Protein AF-A0A351IYL4-F1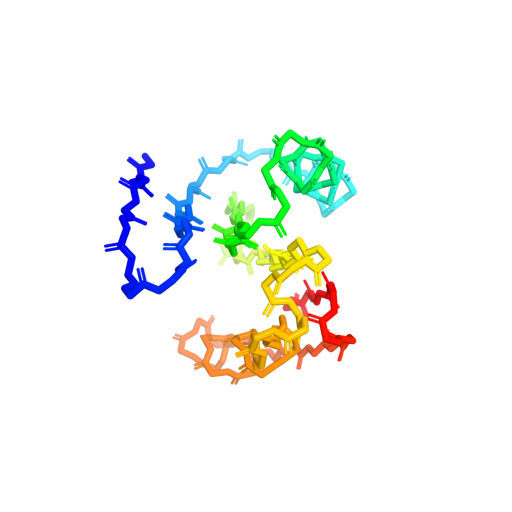 (afdb_monomer)

Solvent-accessible surface area (backbone atoms only — not comparable to full-atom values): 4589 Å² total; per-residue (Å²): 115,51,79,45,78,56,87,91,29,42,36,36,47,37,78,46,68,80,48,54,72,68,56,47,45,53,54,37,49,56,46,32,76,74,33,45,31,24,39,36,41,37,32,19,58,54,99,93,44,74,42,42,34,25,26,26,7,67,52,20,34,75,74,67,46,37,15,15,60,55,30,49,67,48,21,54,82,74,76,47,52,47,38,58,44,46,49,38,19,39,67

Radius of gyration: 11.99 Å; Cα contacts (8 Å, |Δi|>4): 216; chains: 1; bounding box: 28×23×31 Å

Mean predicted aligned error: 2.53 Å

Foldseek 3Di:
DDFDDDPQATEAEEEDEPDDPVRQVVVLVVVLVVPQRYWYWYWYDDPLAIKIKIFGHNVVVVVPQARFVVQQVVQVVRVHHKGDGRGIIMD

Secondary structure (DSSP, 8-state):
-EEEEETTEEEEEEE-TT--HHHHHHHHHHHHHH-TTEEEEEEEEETTEEEEEEEE-HHHHHTT--HHHHHHHHGGGGT---EE-SSEEE-

Structure (mmCIF, N/CA/C/O backbone):
data_AF-A0A351IYL4-F1
#
_entry.id   AF-A0A351IYL4-F1
#
loop_
_atom_site.group_PDB
_atom_site.id
_atom_site.type_symbol
_atom_site.label_atom_id
_atom_site.label_alt_id
_atom_site.label_comp_id
_atom_site.label_asym_id
_atom_site.label_entity_id
_atom_site.label_seq_id
_atom_site.pdbx_PDB_ins_code
_atom_site.Cartn_x
_atom_site.Cartn_y
_atom_site.Cartn_z
_atom_site.occupancy
_atom_site.B_iso_or_equiv
_atom_site.auth_seq_id
_atom_site.auth_comp_id
_atom_site.auth_asym_id
_atom_site.auth_atom_id
_atom_site.pdbx_PDB_model_num
ATOM 1 N N . SER A 1 1 ? -8.731 1.780 -13.355 1.00 70.31 1 SER A N 1
ATOM 2 C CA . SER A 1 1 ? -8.737 1.428 -11.919 1.00 70.31 1 SER A CA 1
ATOM 3 C C . SER A 1 1 ? -10.027 0.691 -11.593 1.00 70.31 1 SER A C 1
ATOM 5 O O . SER A 1 1 ? -10.989 0.825 -12.342 1.00 70.31 1 SER A O 1
ATOM 7 N N . SER A 1 2 ? -10.057 -0.106 -10.524 1.00 83.50 2 SER A N 1
ATOM 8 C CA . SER A 1 2 ? -11.276 -0.758 -10.025 1.00 83.50 2 SER A CA 1
ATOM 9 C C . SER A 1 2 ? -11.386 -0.532 -8.521 1.00 83.50 2 SER A C 1
ATOM 11 O O . SER A 1 2 ? -10.430 -0.810 -7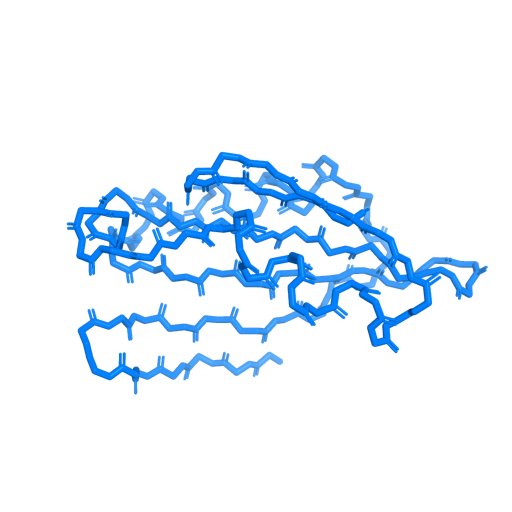.798 1.00 83.50 2 SER A O 1
ATOM 13 N N . LEU A 1 3 ? -12.525 0.008 -8.081 1.00 91.44 3 LEU A N 1
ATOM 14 C CA . LEU A 1 3 ? -12.898 0.138 -6.675 1.00 91.44 3 LEU A CA 1
ATOM 15 C C . LEU A 1 3 ? -13.954 -0.926 -6.379 1.00 91.44 3 LEU A C 1
ATOM 17 O O . LEU A 1 3 ? -14.982 -0.965 -7.056 1.00 91.44 3 LEU A O 1
ATOM 21 N N . GLN A 1 4 ? -13.700 -1.795 -5.408 1.00 95.44 4 GLN A N 1
ATOM 22 C CA . GLN A 1 4 ? -14.576 -2.922 -5.096 1.00 95.44 4 GLN A CA 1
ATOM 23 C C . GLN A 1 4 ? -14.761 -3.072 -3.593 1.00 95.44 4 GLN A C 1
ATOM 25 O O . GLN A 1 4 ? -13.819 -2.899 -2.827 1.00 95.44 4 GLN A O 1
ATOM 30 N N . ASN A 1 5 ? -15.962 -3.456 -3.175 1.00 96.25 5 ASN A N 1
ATOM 31 C CA . ASN A 1 5 ? -16.195 -3.891 -1.804 1.00 96.25 5 ASN A CA 1
ATOM 32 C C . ASN A 1 5 ? -15.871 -5.384 -1.704 1.00 96.25 5 ASN A C 1
ATOM 34 O O . ASN A 1 5 ? -16.506 -6.197 -2.375 1.00 96.25 5 ASN A O 1
ATOM 38 N N . ILE A 1 6 ? -14.896 -5.743 -0.872 1.00 95.69 6 ILE A N 1
ATOM 39 C CA . ILE A 1 6 ? -14.521 -7.132 -0.591 1.00 95.69 6 ILE A CA 1
ATOM 40 C C . ILE A 1 6 ? -14.679 -7.355 0.909 1.00 95.69 6 ILE A C 1
ATOM 42 O O . ILE A 1 6 ? -13.845 -6.929 1.711 1.00 95.69 6 ILE A O 1
ATOM 46 N N . GLY A 1 7 ? -15.781 -8.000 1.295 1.00 95.88 7 GLY A N 1
ATOM 47 C CA . GLY A 1 7 ? -16.152 -8.147 2.700 1.00 95.88 7 GLY A CA 1
ATOM 48 C C . GLY A 1 7 ? -16.209 -6.777 3.396 1.00 95.88 7 GLY A C 1
ATOM 49 O O . GLY A 1 7 ? -16.932 -5.899 2.926 1.00 95.88 7 GLY A O 1
ATOM 50 N N . PRO A 1 8 ? -15.458 -6.557 4.492 1.00 96.12 8 PRO A N 1
ATOM 51 C CA . PRO A 1 8 ? -15.479 -5.290 5.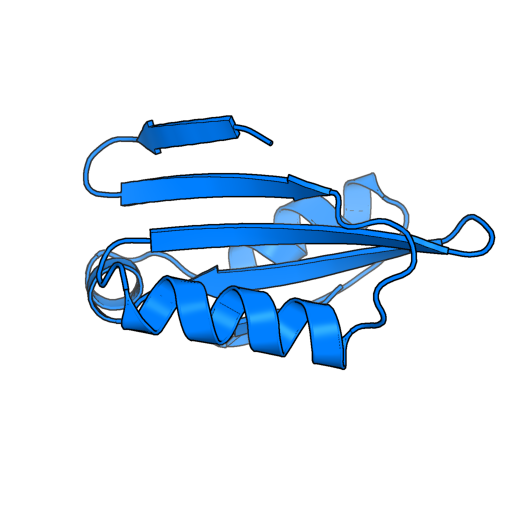220 1.00 96.12 8 PRO A CA 1
ATOM 52 C C . PRO A 1 8 ? -14.566 -4.200 4.624 1.00 96.12 8 PRO A C 1
ATOM 54 O O . PRO A 1 8 ? -14.458 -3.118 5.215 1.00 96.12 8 PRO A O 1
ATOM 57 N N . PHE A 1 9 ? -13.874 -4.484 3.516 1.00 97.94 9 PHE A N 1
ATOM 58 C CA . PHE A 1 9 ? -12.864 -3.609 2.924 1.00 97.94 9 PHE A CA 1
ATOM 59 C C . PHE A 1 9 ? -13.364 -2.941 1.649 1.00 97.94 9 PHE A C 1
ATOM 61 O O . PHE A 1 9 ? -14.011 -3.573 0.812 1.00 97.94 9 PHE A O 1
ATOM 68 N N . VAL A 1 10 ? -12.963 -1.686 1.468 1.00 97.69 10 VAL A N 1
ATOM 69 C CA . VAL A 1 10 ? -12.980 -1.026 0.161 1.00 97.69 10 VAL A CA 1
ATOM 70 C C . VAL A 1 10 ? -11.612 -1.263 -0.471 1.00 97.69 10 VAL A C 1
ATOM 72 O O . VAL A 1 10 ? -10.597 -0.866 0.086 1.00 97.69 10 VAL A O 1
ATOM 75 N N . VAL A 1 11 ? -11.548 -1.926 -1.616 1.00 97.88 11 VAL A N 1
ATOM 76 C CA . VAL A 1 11 ? -10.291 -2.277 -2.284 1.00 97.88 11 VAL A CA 1
ATOM 77 C C . VAL A 1 11 ? -10.159 -1.472 -3.566 1.00 97.88 11 VAL A C 1
ATOM 79 O O . VAL A 1 11 ? -11.039 -1.521 -4.423 1.00 97.88 11 VAL A O 1
ATOM 82 N N . LEU A 1 12 ? -9.054 -0.739 -3.706 1.00 97.81 12 LEU A N 1
ATOM 83 C CA . LEU A 1 12 ? -8.706 -0.011 -4.924 1.00 97.81 12 LEU A CA 1
ATOM 84 C C . LEU A 1 12 ? -7.459 -0.623 -5.556 1.00 97.81 12 LEU A C 1
ATOM 86 O O . LEU A 1 12 ? -6.396 -0.626 -4.941 1.00 97.81 12 LEU A O 1
ATOM 90 N N . PHE A 1 13 ? -7.567 -1.041 -6.814 1.00 96.06 13 PHE A N 1
ATOM 91 C CA . PHE A 1 13 ? -6.413 -1.358 -7.655 1.00 96.06 13 PHE A CA 1
ATOM 92 C C . PHE A 1 13 ? -6.323 -0.357 -8.812 1.00 96.06 13 PHE A C 1
ATOM 94 O O . PHE A 1 13 ? -7.281 -0.192 -9.582 1.00 96.06 13 PHE A O 1
ATOM 101 N N . ALA A 1 14 ? -5.196 0.348 -8.935 1.00 96.44 14 ALA A N 1
ATOM 102 C CA . ALA A 1 14 ? -5.034 1.398 -9.939 1.00 96.44 14 ALA A CA 1
ATOM 103 C C . ALA A 1 14 ? -3.591 1.541 -10.442 1.00 96.44 14 ALA A C 1
ATOM 105 O O . ALA A 1 14 ? -2.652 1.581 -9.653 1.00 96.44 14 ALA A O 1
ATOM 106 N N . GLY A 1 15 ? -3.447 1.681 -11.762 1.00 95.62 15 GLY A N 1
ATOM 107 C CA . GLY A 1 15 ? -2.206 2.100 -12.408 1.00 95.62 15 GLY A CA 1
ATOM 108 C C . GLY A 1 15 ? -2.149 3.618 -12.541 1.00 95.62 15 GLY A C 1
ATOM 109 O O . GLY A 1 15 ? -3.149 4.242 -12.900 1.00 95.62 15 GLY A O 1
ATOM 110 N N . LEU A 1 16 ? -0.990 4.190 -12.239 1.00 94.19 16 LEU A N 1
ATOM 111 C CA . LEU A 1 16 ? -0.669 5.613 -12.282 1.00 94.19 16 LEU A CA 1
ATOM 112 C C . LEU A 1 16 ? 0.692 5.770 -12.978 1.00 94.19 16 LEU A C 1
ATOM 114 O O . LEU A 1 16 ? 1.701 6.079 -12.345 1.00 94.19 16 LEU A O 1
ATOM 118 N N . ASP A 1 17 ? 0.721 5.470 -14.276 1.00 89.31 17 ASP A N 1
ATOM 119 C CA . ASP A 1 17 ? 1.957 5.446 -15.062 1.00 89.31 17 ASP A CA 1
ATOM 120 C C . ASP A 1 17 ? 2.668 6.807 -15.052 1.00 89.31 17 ASP A C 1
ATOM 122 O O . ASP A 1 17 ? 2.039 7.865 -15.111 1.00 89.31 17 ASP A O 1
ATOM 126 N N . GLY A 1 18 ? 4.000 6.772 -14.961 1.00 87.56 18 GLY A N 1
ATOM 127 C CA . GLY A 1 18 ? 4.841 7.969 -14.880 1.00 87.56 18 GLY A CA 1
ATOM 128 C C . GLY A 1 18 ? 4.936 8.595 -13.485 1.00 87.56 18 GLY A C 1
ATOM 129 O O . GLY A 1 18 ? 5.655 9.578 -13.320 1.00 87.56 18 GLY A O 1
ATOM 130 N N . MET A 1 19 ? 4.253 8.042 -12.474 1.00 93.25 19 MET A N 1
ATOM 131 C CA . MET A 1 19 ? 4.470 8.436 -11.080 1.00 93.25 19 MET A CA 1
ATOM 132 C C . MET A 1 19 ? 5.643 7.678 -10.464 1.00 93.25 19 MET A C 1
ATOM 134 O O . MET A 1 19 ? 5.766 6.462 -10.628 1.00 93.25 19 MET A O 1
ATOM 138 N N . ASN A 1 20 ? 6.459 8.388 -9.687 1.00 93.81 20 ASN A N 1
ATOM 139 C CA . ASN A 1 20 ? 7.484 7.776 -8.849 1.00 93.81 20 ASN A CA 1
ATOM 140 C C . ASN A 1 20 ? 6.891 7.243 -7.527 1.00 93.81 20 ASN A C 1
ATOM 142 O O . ASN A 1 20 ? 5.733 7.493 -7.178 1.00 93.81 20 ASN A O 1
ATOM 146 N N . THR A 1 21 ? 7.698 6.512 -6.759 1.00 94.62 21 THR A N 1
ATOM 147 C CA . THR A 1 21 ? 7.279 5.879 -5.497 1.00 94.62 21 THR A CA 1
ATOM 148 C C . THR A 1 21 ? 6.676 6.856 -4.484 1.00 94.62 21 THR A C 1
ATOM 150 O O . THR A 1 21 ? 5.693 6.518 -3.823 1.00 94.62 21 THR A O 1
ATOM 153 N N . ASP A 1 22 ? 7.224 8.064 -4.362 1.00 96.06 22 ASP A N 1
ATOM 154 C CA . ASP A 1 22 ? 6.762 9.056 -3.384 1.00 96.06 22 ASP A CA 1
ATOM 155 C C . ASP A 1 22 ? 5.415 9.662 -3.785 1.00 96.06 22 ASP A C 1
ATOM 157 O O . ASP A 1 22 ? 4.549 9.903 -2.937 1.00 96.06 22 ASP A O 1
ATOM 161 N N . GLN A 1 23 ? 5.193 9.841 -5.088 1.00 96.94 23 GLN A N 1
ATOM 162 C CA . GLN A 1 23 ? 3.906 10.263 -5.636 1.00 96.94 23 GLN A CA 1
ATOM 163 C C . GLN A 1 23 ? 2.835 9.185 -5.431 1.00 96.94 23 GLN A C 1
ATOM 165 O O . GLN A 1 23 ? 1.728 9.503 -4.993 1.00 96.94 23 GLN A O 1
ATOM 170 N N . LEU A 1 24 ? 3.173 7.909 -5.658 1.00 97.06 24 LEU A N 1
ATOM 171 C CA . LEU A 1 24 ? 2.275 6.785 -5.372 1.00 97.06 24 LEU A CA 1
ATOM 172 C C . LEU A 1 24 ? 1.928 6.704 -3.879 1.00 97.06 24 LEU A C 1
ATOM 174 O O . LEU A 1 24 ? 0.758 6.552 -3.526 1.00 97.06 24 LEU A O 1
ATOM 178 N N . ARG A 1 25 ? 2.920 6.855 -2.990 1.00 96.81 25 ARG A N 1
ATOM 179 C CA . ARG A 1 25 ? 2.701 6.904 -1.534 1.00 96.81 25 ARG A CA 1
ATOM 180 C C . ARG A 1 25 ? 1.774 8.043 -1.146 1.00 96.81 25 ARG A C 1
ATOM 182 O O . ARG A 1 25 ? 0.788 7.800 -0.464 1.00 96.81 25 ARG A O 1
ATOM 189 N N . SER A 1 26 ? 2.029 9.244 -1.658 1.00 97.62 26 SER A N 1
ATOM 190 C CA . SER A 1 26 ? 1.195 10.419 -1.393 1.00 97.62 26 SER A CA 1
ATOM 191 C C . SER A 1 26 ? -0.252 10.222 -1.860 1.00 97.62 26 SER A C 1
ATOM 193 O O . SER A 1 26 ? -1.186 10.636 -1.176 1.00 97.62 26 SER A O 1
ATOM 195 N N . ALA A 1 27 ? -0.466 9.570 -3.009 1.00 97.12 27 ALA A N 1
ATOM 196 C CA . ALA A 1 27 ? -1.805 9.223 -3.479 1.00 97.12 27 ALA A CA 1
ATOM 197 C C . ALA A 1 27 ? -2.493 8.211 -2.545 1.00 97.12 27 ALA A C 1
ATOM 199 O O . ALA A 1 27 ? -3.654 8.397 -2.182 1.00 97.12 27 ALA A O 1
ATOM 200 N N . GLY A 1 28 ? -1.769 7.179 -2.107 1.00 97.44 28 GLY A N 1
ATOM 201 C CA . GLY A 1 28 ? -2.261 6.201 -1.137 1.00 97.44 28 GLY A CA 1
ATOM 202 C C . GLY A 1 28 ? -2.546 6.794 0.250 1.00 97.44 28 GLY A C 1
ATOM 203 O O . GLY A 1 28 ? -3.539 6.433 0.881 1.00 97.44 28 GLY A O 1
ATOM 204 N N . ASP A 1 29 ? -1.739 7.755 0.703 1.00 97.00 29 ASP A N 1
ATOM 205 C CA . ASP A 1 29 ? -1.957 8.482 1.956 1.00 97.00 29 ASP A CA 1
ATOM 206 C C . ASP A 1 29 ? -3.262 9.296 1.918 1.00 97.00 29 ASP A C 1
ATOM 208 O O . ASP A 1 29 ? -4.079 9.211 2.831 1.00 97.00 29 ASP A O 1
ATOM 212 N N . ARG A 1 30 ? -3.544 9.993 0.812 1.00 97.12 30 ARG A N 1
ATOM 213 C CA . ARG A 1 30 ? -4.828 10.701 0.643 1.00 97.12 30 ARG A CA 1
ATOM 214 C C . ARG A 1 30 ? -6.030 9.753 0.664 1.00 97.12 30 ARG A C 1
ATOM 216 O O . ARG A 1 30 ? -7.105 10.109 1.147 1.00 97.12 30 ARG A O 1
ATOM 223 N N . LEU A 1 31 ? -5.860 8.541 0.137 1.00 96.44 31 LEU A N 1
ATOM 224 C CA . LEU A 1 31 ? -6.910 7.526 0.120 1.00 96.44 31 LEU A CA 1
ATOM 225 C C . LEU A 1 31 ? -7.230 7.007 1.524 1.00 96.44 31 LEU A C 1
ATOM 227 O O . LEU A 1 31 ? -8.410 6.930 1.865 1.00 96.44 31 LEU A O 1
ATOM 231 N N . LYS A 1 32 ? -6.223 6.699 2.354 1.00 94.00 32 LYS A N 1
ATOM 232 C CA . LYS A 1 32 ? -6.458 6.276 3.750 1.00 94.00 32 LYS A CA 1
ATOM 233 C C . LYS A 1 32 ? -7.051 7.394 4.617 1.00 94.00 32 LYS A C 1
ATOM 235 O O . LYS A 1 32 ? -7.791 7.083 5.547 1.00 94.00 32 LYS A O 1
ATOM 240 N N . ASP A 1 33 ? -6.761 8.658 4.300 1.00 94.19 33 ASP A N 1
ATOM 241 C CA . ASP A 1 33 ? -7.341 9.815 4.996 1.00 94.19 33 ASP A CA 1
ATOM 242 C C . ASP A 1 33 ? -8.828 9.992 4.647 1.00 94.19 33 ASP A C 1
ATOM 244 O O . ASP A 1 33 ? -9.610 10.467 5.467 1.00 94.19 33 ASP A O 1
ATOM 248 N N . THR A 1 34 ? -9.231 9.567 3.445 1.00 94.50 34 THR A N 1
ATOM 249 C CA . THR A 1 34 ? -10.625 9.633 2.973 1.00 94.50 34 THR A CA 1
ATOM 250 C C . THR A 1 34 ? -11.443 8.408 3.398 1.00 94.50 34 THR A C 1
ATOM 252 O O . THR A 1 34 ? -12.617 8.530 3.742 1.00 94.50 34 THR A O 1
ATOM 255 N N . TYR A 1 35 ? -10.838 7.218 3.381 1.00 94.69 35 TYR A N 1
ATOM 256 C CA . TYR A 1 35 ? -11.519 5.940 3.590 1.00 94.69 35 TYR A CA 1
ATOM 257 C C . TYR A 1 35 ? -10.787 5.098 4.644 1.00 94.69 35 TYR A C 1
ATOM 259 O O . TYR A 1 35 ? -9.778 4.452 4.361 1.00 94.69 35 TYR A O 1
ATOM 267 N N . ALA A 1 36 ? -11.317 5.042 5.868 1.00 96.38 36 ALA A N 1
ATOM 268 C CA . ALA A 1 36 ? -10.656 4.348 6.977 1.00 96.38 36 ALA A CA 1
ATOM 269 C C . ALA A 1 36 ? -10.477 2.831 6.750 1.00 96.38 36 ALA A C 1
ATOM 271 O O . ALA A 1 36 ? -9.506 2.248 7.241 1.00 96.38 36 ALA A O 1
ATOM 272 N N . ASN A 1 37 ? -11.381 2.190 6.001 1.00 98.00 37 ASN A N 1
ATOM 273 C CA . ASN A 1 37 ? -11.381 0.754 5.701 1.00 98.00 37 ASN A CA 1
ATOM 274 C C . ASN A 1 37 ? -10.796 0.404 4.317 1.00 98.00 37 ASN A C 1
ATOM 276 O O . ASN A 1 37 ? -11.040 -0.699 3.816 1.00 98.00 37 ASN A O 1
ATOM 280 N N . ILE A 1 38 ? -10.041 1.317 3.697 1.00 98.50 38 ILE A N 1
ATOM 281 C CA . ILE A 1 38 ? -9.465 1.088 2.369 1.00 98.50 38 ILE A CA 1
ATOM 282 C C . ILE A 1 38 ? -8.238 0.178 2.390 1.00 98.50 38 ILE A C 1
ATOM 284 O O . ILE A 1 38 ? -7.4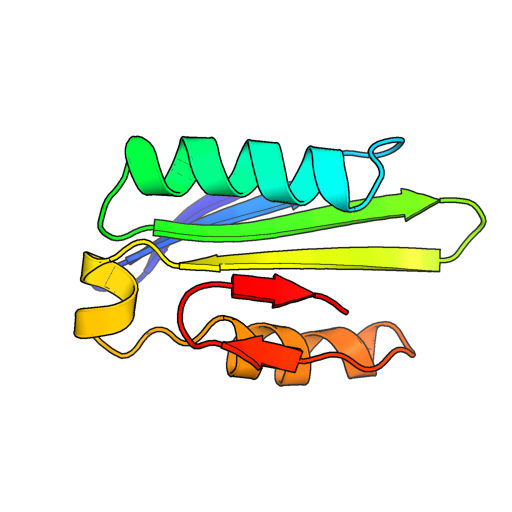07 0.239 3.297 1.00 98.50 38 ILE A O 1
ATOM 288 N N . ILE A 1 39 ? -8.094 -0.610 1.329 1.00 98.44 39 ILE A N 1
ATOM 289 C CA . ILE A 1 39 ? -6.858 -1.261 0.906 1.00 98.44 39 ILE A CA 1
ATOM 290 C C . ILE A 1 39 ? -6.574 -0.762 -0.511 1.00 98.44 39 ILE A C 1
ATOM 292 O O . ILE A 1 39 ? -7.257 -1.153 -1.458 1.00 98.44 39 ILE A O 1
ATOM 296 N N . SER A 1 40 ? -5.595 0.122 -0.676 1.00 98.19 40 SER A N 1
ATOM 297 C CA . SER A 1 40 ? -5.187 0.605 -1.997 1.00 98.19 40 SER A CA 1
ATOM 298 C C . SER A 1 40 ? -3.912 -0.086 -2.448 1.00 98.19 40 SER A C 1
ATOM 300 O O . SER A 1 40 ? -2.937 -0.114 -1.702 1.00 98.19 40 SER A O 1
ATOM 302 N N . ILE A 1 41 ? -3.901 -0.573 -3.681 1.00 97.69 41 ILE A N 1
ATOM 303 C CA . ILE A 1 41 ? -2.737 -1.117 -4.370 1.00 97.69 41 ILE A CA 1
ATOM 304 C C . ILE A 1 41 ? -2.550 -0.264 -5.622 1.00 97.69 41 ILE A C 1
ATOM 306 O O . ILE A 1 41 ? -3.319 -0.349 -6.585 1.00 97.69 41 ILE A O 1
ATOM 310 N N . LEU A 1 42 ? -1.555 0.609 -5.567 1.00 97.69 42 LEU A N 1
ATOM 311 C CA . LEU A 1 42 ? -1.213 1.532 -6.636 1.00 97.69 42 LEU A CA 1
ATOM 312 C C . LEU A 1 42 ? 0.058 1.049 -7.313 1.00 97.69 42 LEU A C 1
ATOM 314 O O . LEU A 1 42 ? 0.975 0.585 -6.637 1.00 97.69 42 LEU A O 1
ATOM 318 N N . TYR A 1 43 ? 0.128 1.167 -8.632 1.00 96.19 43 TYR A N 1
ATOM 319 C CA . TYR A 1 43 ? 1.338 0.820 -9.362 1.00 96.19 43 TYR A CA 1
ATOM 320 C C . TYR A 1 43 ? 1.687 1.855 -10.416 1.00 96.19 43 TYR A C 1
ATOM 322 O O . TYR A 1 43 ? 0.817 2.553 -10.926 1.00 96.19 43 TYR A O 1
ATOM 330 N N . SER A 1 44 ? 2.965 1.920 -10.759 1.00 95.81 44 SER A N 1
ATOM 331 C CA . SER A 1 44 ? 3.473 2.679 -11.899 1.00 95.81 44 SER A CA 1
ATOM 332 C C . SER A 1 44 ? 4.427 1.795 -12.683 1.00 95.81 44 SER A C 1
ATOM 334 O O . SER A 1 44 ? 5.187 1.015 -12.096 1.00 95.81 44 SER A O 1
ATOM 336 N N . LYS A 1 45 ? 4.368 1.891 -14.010 1.00 92.81 45 LYS A N 1
ATOM 337 C CA . LYS A 1 45 ? 5.324 1.248 -14.904 1.00 92.81 45 LYS A CA 1
ATOM 338 C C . LYS A 1 45 ? 6.292 2.289 -15.452 1.00 92.81 45 LYS A C 1
ATOM 340 O O . LYS A 1 45 ? 5.882 3.228 -16.128 1.00 92.81 45 LYS A O 1
ATOM 345 N N . GLU A 1 46 ? 7.583 2.070 -15.236 1.00 86.25 46 GLU A N 1
ATOM 346 C CA . GLU A 1 46 ? 8.643 2.940 -15.742 1.00 86.25 46 GLU A CA 1
ATOM 347 C C . GLU A 1 46 ? 9.823 2.101 -16.237 1.00 86.25 46 GLU A C 1
ATOM 349 O O . GLU A 1 46 ? 10.276 1.186 -15.553 1.00 86.25 46 GLU A O 1
ATOM 354 N N . ALA A 1 47 ? 10.295 2.375 -17.458 1.00 85.00 47 ALA A N 1
ATOM 355 C CA . ALA A 1 47 ? 11.453 1.708 -18.067 1.00 85.00 47 ALA A CA 1
ATOM 356 C C . ALA A 1 47 ? 11.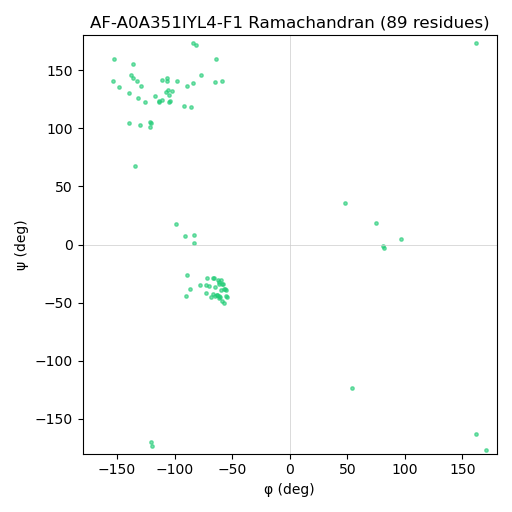438 0.161 -17.972 1.00 85.00 47 ALA A C 1
ATOM 358 O O . ALA A 1 47 ? 12.469 -0.480 -17.792 1.00 85.00 47 ALA A O 1
ATOM 359 N N . GLY A 1 48 ? 10.253 -0.453 -18.077 1.00 84.69 48 GLY A N 1
ATOM 360 C CA . GLY A 1 48 ? 10.083 -1.911 -18.001 1.00 84.69 48 GLY A CA 1
ATOM 361 C C . GLY A 1 48 ? 10.025 -2.488 -16.582 1.00 84.69 48 GLY A C 1
ATOM 362 O O . GLY A 1 48 ? 9.762 -3.678 -16.435 1.00 84.69 48 GLY A O 1
ATOM 363 N N . LYS A 1 49 ? 10.191 -1.662 -15.546 1.00 86.62 49 LYS A N 1
ATOM 364 C CA . LYS A 1 49 ? 10.005 -2.030 -14.142 1.00 86.62 49 LYS A CA 1
ATOM 365 C C . LYS A 1 49 ? 8.621 -1.594 -13.661 1.00 86.62 49 LYS A C 1
ATOM 367 O O . LYS A 1 49 ? 8.143 -0.518 -14.013 1.00 86.62 49 LYS A O 1
ATOM 372 N N . VAL A 1 50 ? 7.979 -2.430 -12.849 1.00 93.00 50 VAL A N 1
ATOM 373 C CA . VAL A 1 50 ? 6.741 -2.073 -12.147 1.00 93.00 50 VAL A CA 1
ATOM 374 C C . VAL A 1 50 ? 7.073 -1.810 -10.686 1.00 93.00 50 VAL A C 1
ATOM 376 O O . VAL A 1 50 ? 7.697 -2.645 -10.035 1.00 93.00 50 VAL A O 1
ATOM 379 N N . THR A 1 51 ? 6.640 -0.661 -10.183 1.00 94.25 51 THR A N 1
ATOM 380 C CA . THR A 1 51 ? 6.689 -0.314 -8.762 1.00 94.25 51 THR A CA 1
ATOM 381 C C . THR A 1 51 ? 5.277 -0.368 -8.201 1.00 94.25 51 THR A C 1
ATOM 383 O O . THR A 1 51 ? 4.367 0.221 -8.779 1.00 94.25 51 THR A O 1
ATOM 386 N N . LEU A 1 52 ? 5.100 -1.046 -7.069 1.00 96.31 52 LEU A N 1
ATOM 387 C CA . LEU A 1 52 ? 3.856 -1.152 -6.317 1.00 96.31 52 LEU A CA 1
ATOM 388 C C . LEU A 1 52 ? 3.965 -0.401 -4.994 1.00 96.31 52 LEU A C 1
ATOM 390 O O . LEU A 1 52 ? 4.965 -0.510 -4.288 1.00 96.31 52 LEU A O 1
ATOM 394 N N . VAL A 1 53 ? 2.883 0.263 -4.607 1.00 97.94 53 VAL A N 1
ATOM 395 C CA . VAL A 1 53 ? 2.660 0.776 -3.258 1.00 97.94 53 VAL A CA 1
ATOM 396 C C . VAL A 1 53 ? 1.321 0.247 -2.764 1.00 97.94 53 VAL A C 1
ATOM 398 O O . VAL A 1 53 ? 0.285 0.478 -3.387 1.00 97.94 53 VAL A O 1
ATOM 401 N N . ALA A 1 54 ? 1.342 -0.453 -1.633 1.00 98.38 54 ALA A N 1
ATOM 402 C CA . ALA A 1 54 ? 0.130 -0.844 -0.927 1.00 98.38 54 ALA A CA 1
ATOM 403 C C . ALA A 1 54 ? -0.039 0.018 0.323 1.00 98.38 54 ALA A C 1
ATOM 405 O O . ALA A 1 54 ? 0.907 0.156 1.100 1.00 98.38 54 ALA A O 1
ATOM 406 N N . MET A 1 55 ? -1.243 0.547 0.532 1.00 98.44 55 MET A N 1
ATOM 407 C CA . MET A 1 55 ? -1.618 1.296 1.732 1.00 98.44 55 MET A CA 1
ATOM 408 C C . MET A 1 55 ? -2.913 0.731 2.303 1.00 98.44 55 MET A C 1
ATOM 410 O O . MET A 1 55 ? -3.863 0.472 1.563 1.00 98.44 55 MET A O 1
ATOM 414 N N . CYS A 1 56 ? -2.952 0.564 3.619 1.00 98.56 56 CYS A N 1
ATOM 415 C CA . CYS A 1 56 ? -4.135 0.124 4.346 1.00 98.56 56 CYS A CA 1
ATOM 416 C C . CYS A 1 56 ? -4.570 1.230 5.309 1.00 98.56 56 CYS A C 1
ATOM 418 O O . CYS A 1 56 ? -3.772 1.711 6.116 1.00 98.56 56 CYS A O 1
ATOM 420 N N . GLY A 1 57 ? -5.844 1.615 5.244 1.00 98.44 57 GLY A N 1
ATOM 421 C CA . GLY A 1 57 ? -6.442 2.534 6.205 1.00 98.44 57 GLY A CA 1
ATOM 422 C C . GLY A 1 57 ? -6.462 1.950 7.619 1.00 98.44 57 GLY A C 1
ATOM 423 O O . GLY A 1 57 ? -6.366 0.736 7.816 1.00 98.44 57 GLY A O 1
ATOM 424 N N . LYS A 1 58 ? -6.588 2.817 8.629 1.00 98.06 58 LYS A N 1
ATOM 425 C CA . LYS A 1 58 ? -6.501 2.419 10.044 1.00 98.06 58 LYS A CA 1
ATOM 426 C C . LYS A 1 58 ? -7.490 1.306 10.402 1.00 98.06 58 LYS A C 1
ATOM 428 O O . LYS A 1 58 ? -7.110 0.340 11.055 1.00 98.06 58 LYS A O 1
ATOM 433 N N . GLU A 1 59 ? -8.737 1.418 9.951 1.00 98.25 59 GLU A N 1
ATOM 434 C CA . GLU A 1 59 ? -9.767 0.409 10.208 1.00 98.25 59 GLU A CA 1
ATOM 435 C C . GLU A 1 59 ? -9.493 -0.883 9.430 1.00 98.25 59 GLU A C 1
ATOM 437 O O . GLU A 1 59 ? -9.705 -1.972 9.961 1.00 98.25 59 GLU A O 1
ATOM 442 N N . ALA A 1 60 ? -8.964 -0.785 8.205 1.00 98.50 60 ALA A N 1
ATOM 443 C CA . ALA A 1 60 ? -8.555 -1.963 7.445 1.00 98.50 60 ALA A CA 1
ATOM 444 C C . ALA A 1 60 ? -7.467 -2.750 8.193 1.00 98.50 60 ALA A C 1
ATOM 446 O O . ALA A 1 60 ? -7.586 -3.966 8.340 1.00 98.50 60 ALA A O 1
ATOM 447 N N . VAL A 1 61 ? -6.454 -2.058 8.729 1.00 98.44 61 VAL A N 1
ATOM 448 C CA . VAL A 1 61 ? -5.391 -2.671 9.543 1.00 98.44 61 VAL A CA 1
ATOM 449 C C . VAL A 1 61 ? -5.965 -3.318 10.804 1.00 98.44 61 VAL A C 1
ATOM 451 O O . VAL A 1 61 ? -5.643 -4.466 11.099 1.00 98.44 61 VAL A O 1
ATOM 454 N N . THR A 1 62 ? -6.863 -2.635 11.524 1.00 98.44 62 THR A N 1
ATOM 455 C CA . THR A 1 62 ? -7.537 -3.208 12.705 1.00 98.44 62 THR A CA 1
ATOM 456 C C . THR A 1 62 ? -8.330 -4.475 12.369 1.00 98.44 62 THR A C 1
ATOM 458 O O . THR A 1 62 ? -8.368 -5.401 13.174 1.00 98.44 62 THR A O 1
ATOM 461 N N . LYS A 1 63 ? -8.917 -4.553 11.171 1.00 97.94 63 LYS A N 1
ATOM 462 C CA . LYS A 1 63 ? -9.635 -5.734 10.665 1.00 97.94 63 LYS A CA 1
ATOM 463 C C . LYS A 1 63 ? -8.720 -6.806 10.052 1.00 97.94 63 LYS A C 1
ATOM 465 O O . LYS A 1 63 ? -9.218 -7.771 9.478 1.00 97.94 63 LYS A O 1
ATOM 470 N N . GLY A 1 64 ? -7.400 -6.658 10.172 1.00 97.75 64 GLY A N 1
ATOM 471 C CA . GLY A 1 64 ? -6.414 -7.666 9.774 1.00 97.75 64 GLY A CA 1
ATOM 472 C C . GLY A 1 64 ? -5.804 -7.477 8.384 1.00 97.75 64 GLY A C 1
ATOM 473 O O . GLY A 1 64 ? -5.015 -8.320 7.956 1.00 97.75 64 GLY A O 1
ATOM 474 N N . ALA A 1 65 ? -6.116 -6.390 7.670 1.00 98.12 65 ALA A N 1
ATOM 475 C CA . ALA A 1 65 ? -5.416 -6.076 6.429 1.00 98.12 65 ALA A CA 1
ATOM 476 C C . ALA A 1 65 ? -3.938 -5.757 6.709 1.00 98.12 65 ALA A C 1
ATOM 478 O O . ALA A 1 65 ? -3.608 -5.059 7.667 1.00 98.12 65 ALA A O 1
ATOM 479 N N . HIS A 1 66 ? -3.038 -6.233 5.847 1.00 98.50 66 HIS A N 1
ATOM 480 C CA . HIS A 1 66 ? -1.602 -6.025 6.020 1.00 98.50 66 HIS A CA 1
ATOM 481 C C . HIS A 1 66 ? -0.924 -5.724 4.680 1.00 98.50 66 HIS A C 1
ATOM 483 O O . HIS A 1 66 ? -0.649 -6.633 3.894 1.00 98.50 66 HIS A O 1
ATOM 489 N N . ALA A 1 67 ? -0.570 -4.456 4.454 1.00 98.50 67 ALA A N 1
ATOM 490 C CA . ALA A 1 67 ? 0.057 -3.979 3.220 1.00 98.50 67 ALA A CA 1
ATOM 491 C C . ALA A 1 67 ? 1.332 -4.765 2.870 1.00 98.50 67 ALA A C 1
ATOM 493 O O . ALA A 1 67 ? 1.490 -5.227 1.742 1.00 98.50 67 ALA A O 1
ATOM 494 N N . GLY A 1 68 ? 2.207 -5.006 3.856 1.00 98.50 68 GLY A N 1
ATOM 495 C CA . GLY A 1 68 ? 3.417 -5.816 3.665 1.00 98.50 68 GLY A CA 1
ATOM 496 C C . GLY A 1 68 ? 3.165 -7.234 3.136 1.00 98.50 68 GLY A C 1
ATOM 497 O O . GLY A 1 68 ? 3.921 -7.696 2.286 1.00 98.50 68 GLY A O 1
ATOM 498 N N . ASN A 1 69 ? 2.103 -7.910 3.584 1.00 98.50 69 ASN A N 1
ATOM 499 C CA . ASN A 1 69 ? 1.770 -9.255 3.116 1.00 98.50 69 ASN A CA 1
ATOM 500 C C . ASN A 1 69 ? 1.219 -9.211 1.691 1.00 98.50 69 ASN A C 1
ATOM 502 O O . ASN A 1 69 ? 1.632 -10.011 0.860 1.00 98.50 69 ASN A O 1
ATOM 506 N N . ILE A 1 70 ? 0.366 -8.228 1.390 1.00 97.69 70 ILE A N 1
ATOM 507 C CA . ILE A 1 70 ? -0.175 -8.010 0.043 1.00 97.69 70 ILE A CA 1
ATOM 508 C C . ILE A 1 70 ? 0.966 -7.815 -0.964 1.00 97.69 70 ILE A C 1
ATOM 510 O O . ILE A 1 70 ? 1.021 -8.508 -1.977 1.00 97.69 70 ILE A O 1
ATOM 514 N N . VAL A 1 71 ? 1.920 -6.926 -0.668 1.00 97.94 71 VAL A N 1
ATOM 515 C CA . VAL A 1 71 ? 3.071 -6.695 -1.555 1.00 97.94 71 VAL A CA 1
ATOM 516 C C . VAL A 1 71 ? 3.933 -7.947 -1.694 1.00 97.94 71 VAL A C 1
ATOM 518 O O . VAL A 1 71 ? 4.300 -8.292 -2.813 1.00 97.94 71 VAL A O 1
ATOM 521 N N . LYS A 1 72 ? 4.215 -8.667 -0.599 1.00 98.00 72 LYS A N 1
ATOM 522 C CA . LYS A 1 72 ? 4.976 -9.929 -0.646 1.00 98.00 72 LYS A CA 1
ATOM 523 C C . LYS A 1 72 ? 4.312 -10.999 -1.514 1.00 98.00 72 LYS A C 1
ATOM 525 O O . LYS A 1 72 ? 5.022 -11.814 -2.091 1.00 98.00 72 LYS A O 1
ATOM 530 N N . SER A 1 73 ? 2.985 -11.004 -1.619 1.00 96.88 73 SER A N 1
ATOM 531 C CA . SER A 1 73 ? 2.256 -11.923 -2.498 1.00 96.88 73 SER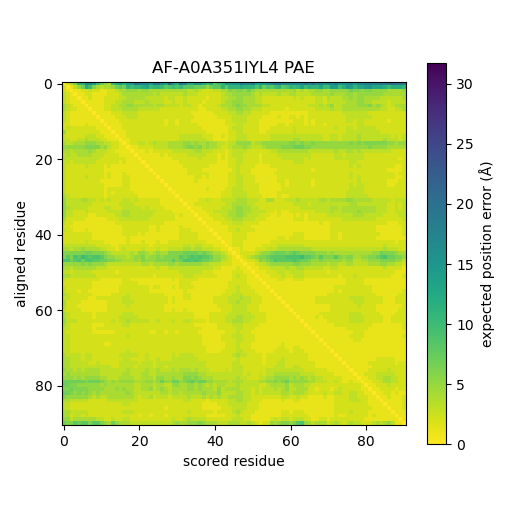 A CA 1
ATOM 532 C C . SER A 1 73 ? 2.295 -11.504 -3.971 1.00 96.88 73 SER A C 1
ATOM 534 O O . SER A 1 73 ? 2.334 -12.371 -4.838 1.00 96.88 73 SER A O 1
ATOM 536 N N . ILE A 1 74 ? 2.285 -10.199 -4.268 1.00 95.50 74 ILE A N 1
ATOM 537 C CA . ILE A 1 74 ? 2.191 -9.691 -5.649 1.00 95.50 74 ILE A CA 1
ATOM 538 C C . ILE A 1 74 ? 3.572 -9.510 -6.289 1.00 95.50 74 ILE A C 1
ATOM 540 O O . ILE A 1 74 ? 3.766 -9.888 -7.442 1.00 95.50 74 ILE A O 1
ATOM 544 N N . ALA A 1 75 ? 4.539 -8.936 -5.571 1.00 94.88 75 ALA A N 1
ATOM 545 C CA . ALA A 1 75 ? 5.821 -8.540 -6.148 1.00 94.88 75 ALA A CA 1
ATOM 546 C C . ALA A 1 75 ? 6.608 -9.685 -6.825 1.00 94.88 75 ALA A C 1
ATOM 548 O O . ALA A 1 75 ? 7.143 -9.442 -7.910 1.00 94.88 75 ALA A O 1
ATOM 549 N N . PRO A 1 76 ? 6.619 -10.933 -6.302 1.00 95.81 76 PRO A N 1
ATOM 550 C CA . PRO A 1 76 ? 7.274 -12.054 -6.982 1.00 95.81 76 PRO A CA 1
ATOM 551 C C . PRO A 1 76 ? 6.680 -12.373 -8.360 1.00 95.81 76 PRO A C 1
ATOM 553 O O . PRO A 1 76 ? 7.410 -12.760 -9.267 1.00 95.81 76 PRO A O 1
ATOM 556 N N . ILE A 1 77 ? 5.372 -12.157 -8.550 1.00 94.19 77 ILE A N 1
ATOM 557 C CA . ILE A 1 77 ? 4.679 -12.367 -9.835 1.00 94.19 77 ILE A CA 1
ATOM 558 C C . ILE A 1 77 ? 5.189 -11.372 -10.890 1.00 94.19 77 ILE A C 1
ATOM 560 O O . ILE A 1 77 ? 5.218 -11.676 -12.079 1.00 94.19 77 ILE A O 1
ATOM 564 N N . LEU A 1 78 ? 5.632 -10.193 -10.449 1.00 90.62 78 LEU A N 1
ATOM 565 C CA . LEU A 1 78 ? 6.202 -9.145 -11.297 1.00 90.62 78 LEU A CA 1
ATOM 566 C C . LEU A 1 78 ? 7.731 -9.254 -11.447 1.00 90.62 78 LEU A C 1
ATOM 568 O O . LEU A 1 78 ? 8.351 -8.349 -12.000 1.00 90.62 78 LEU A O 1
ATOM 572 N N . GLY A 1 79 ? 8.348 -10.332 -10.947 1.00 89.25 79 GLY A N 1
ATOM 573 C CA . GLY A 1 79 ? 9.800 -10.532 -10.987 1.00 89.25 79 GLY A CA 1
ATOM 574 C C . GLY A 1 79 ? 10.582 -9.680 -9.979 1.00 89.25 79 GLY A C 1
ATOM 575 O O . GLY A 1 79 ? 11.783 -9.485 -10.149 1.00 89.25 79 GLY A O 1
ATOM 576 N N . GLY A 1 80 ? 9.910 -9.153 -8.951 1.00 90.69 80 GLY A N 1
ATOM 577 C CA . GLY A 1 80 ? 10.499 -8.316 -7.907 1.00 90.69 80 GLY A CA 1
ATOM 578 C C . GLY A 1 80 ? 10.371 -8.902 -6.499 1.00 90.69 80 GLY A C 1
ATOM 579 O O . GLY A 1 80 ? 9.921 -10.028 -6.292 1.00 90.69 80 GLY A O 1
ATOM 580 N N . GLY A 1 81 ? 10.772 -8.102 -5.513 1.00 93.69 81 GLY A N 1
ATOM 581 C CA . GLY A 1 81 ? 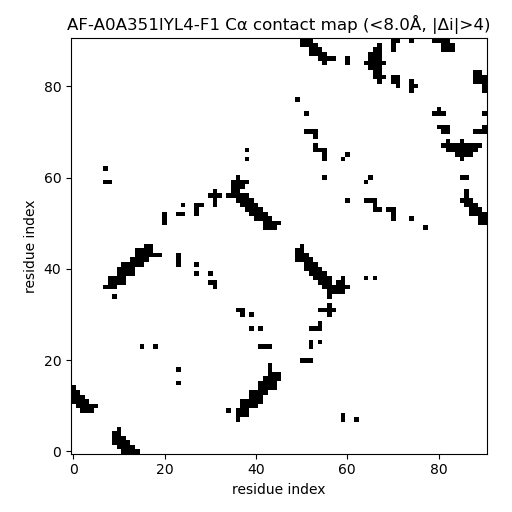10.578 -8.365 -4.086 1.00 93.69 81 GLY A CA 1
ATOM 582 C C . GLY A 1 81 ? 9.769 -7.243 -3.446 1.00 93.69 81 GLY A C 1
ATOM 583 O O . GLY A 1 81 ? 9.204 -6.420 -4.151 1.00 93.69 81 GLY A O 1
ATOM 584 N N . GLY A 1 82 ? 9.675 -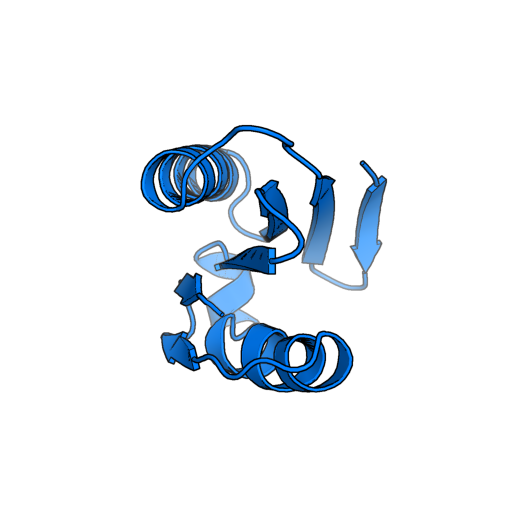7.220 -2.120 1.00 94.31 82 GLY A N 1
ATOM 585 C CA . GLY A 1 82 ? 9.005 -6.123 -1.430 1.00 94.31 82 GLY A CA 1
ATOM 586 C C . GLY A 1 82 ? 8.602 -6.446 -0.003 1.00 94.31 82 GLY A C 1
ATOM 587 O O . GLY A 1 82 ? 8.708 -7.580 0.473 1.00 94.31 82 GLY A O 1
ATOM 588 N N . GLY A 1 83 ? 8.112 -5.429 0.694 1.00 94.56 83 GLY A N 1
ATOM 589 C CA . GLY A 1 83 ? 7.648 -5.564 2.064 1.00 94.56 83 GLY A CA 1
ATOM 590 C C . GLY A 1 83 ? 7.350 -4.227 2.719 1.00 94.56 83 GLY A C 1
ATOM 591 O O . GLY A 1 83 ? 7.417 -3.160 2.110 1.00 94.56 83 GLY A O 1
ATOM 592 N N . GLY A 1 84 ? 6.979 -4.296 3.989 1.00 96.94 84 GLY A N 1
ATOM 593 C CA . GLY A 1 84 ? 6.645 -3.115 4.760 1.00 96.94 84 GLY A CA 1
ATOM 594 C C . GLY A 1 84 ? 5.849 -3.457 6.002 1.00 96.94 84 GLY A C 1
ATOM 595 O O . GLY A 1 84 ? 5.802 -4.605 6.449 1.00 96.94 84 GLY A O 1
ATOM 596 N N . ARG A 1 85 ? 5.224 -2.423 6.543 1.00 98.00 85 ARG A N 1
ATOM 597 C CA . ARG A 1 85 ? 4.392 -2.469 7.739 1.00 98.00 85 ARG A CA 1
ATOM 598 C C . ARG A 1 85 ? 2.958 -2.905 7.391 1.00 98.00 85 ARG A C 1
ATOM 600 O O . ARG A 1 85 ? 2.619 -3.038 6.209 1.00 98.00 85 ARG A O 1
ATOM 607 N N . PRO A 1 86 ? 2.093 -3.132 8.395 1.00 98.38 86 PRO A N 1
ATOM 608 C CA . PRO A 1 86 ? 0.678 -3.400 8.151 1.00 98.38 86 PRO A CA 1
ATOM 609 C C . PRO A 1 86 ? -0.039 -2.280 7.384 1.00 98.38 86 PRO A C 1
ATOM 611 O O . PRO A 1 86 ? -0.910 -2.566 6.568 1.00 98.38 86 PRO A O 1
ATOM 614 N N . ASP A 1 87 ? 0.352 -1.023 7.609 1.00 97.94 87 ASP A N 1
ATOM 615 C CA . ASP A 1 87 ? -0.287 0.170 7.044 1.00 97.94 87 ASP A CA 1
ATOM 616 C C . ASP A 1 87 ? 0.278 0.599 5.682 1.00 97.94 87 ASP A C 1
ATOM 618 O O . ASP A 1 87 ? -0.426 1.236 4.904 1.00 97.94 87 ASP A O 1
ATOM 622 N N . SER A 1 88 ? 1.537 0.266 5.380 1.00 98.00 88 SER A N 1
ATOM 623 C CA . SER A 1 88 ? 2.205 0.677 4.141 1.00 98.00 88 SER A CA 1
ATOM 624 C C . SER A 1 88 ? 3.312 -0.284 3.716 1.00 98.00 88 SER A C 1
ATOM 626 O O . SER A 1 88 ? 4.093 -0.768 4.542 1.00 98.00 88 SER A O 1
ATOM 628 N N . ALA A 1 89 ? 3.422 -0.529 2.414 1.00 98.31 89 ALA A N 1
ATOM 629 C CA . ALA A 1 89 ? 4.466 -1.366 1.835 1.00 98.31 89 ALA A CA 1
ATOM 630 C C . ALA A 1 89 ? 4.793 -0.970 0.395 1.00 98.31 89 ALA A C 1
ATOM 632 O O . ALA A 1 89 ? 3.989 -0.332 -0.284 1.00 98.31 89 ALA A O 1
ATOM 633 N N . VAL A 1 90 ? 5.979 -1.372 -0.057 1.00 96.81 90 VAL A N 1
ATOM 634 C CA . VAL A 1 90 ? 6.492 -1.108 -1.406 1.00 96.81 90 VAL A CA 1
ATOM 635 C C . VAL A 1 90 ? 7.185 -2.351 -1.962 1.00 96.81 90 VAL A C 1
ATOM 637 O O . VAL A 1 90 ? 7.763 -3.120 -1.183 1.00 96.81 90 VAL A O 1
ATOM 640 N N . SER A 1 91 ? 7.081 -2.558 -3.279 1.00 93.12 91 SER A N 1
ATOM 641 C CA . SER A 1 91 ? 7.856 -3.565 -4.023 1.00 93.12 91 SER A CA 1
ATOM 642 C C . SER A 1 91 ? 9.254 -3.069 -4.376 1.00 93.12 91 SER A C 1
ATOM 644 O O . SER A 1 91 ? 9.311 -1.976 -4.984 1.00 93.12 91 SER A O 1
#

pLDDT: mean 95.3, std 4.32, range [70.31, 98.56]

Nearest PDB structures (foldseek):
  3g98-assembly2_B  TM=9.270E-01  e=1.096E-07  Aquifex aeolicus
  5t5s-assembly1_A-2  TM=9.062E-01  e=2.116E-04  Homo sapiens
  6nly-assembly1_B  TM=8.653E-01  e=4.834E-04  Homo sapiens
  7bhi-assembly1_B  TM=6.629E-01  e=4.537E-04  Methanothermobacter thermautotrophicus str. Delta H
  7bjq-assembly2_B  T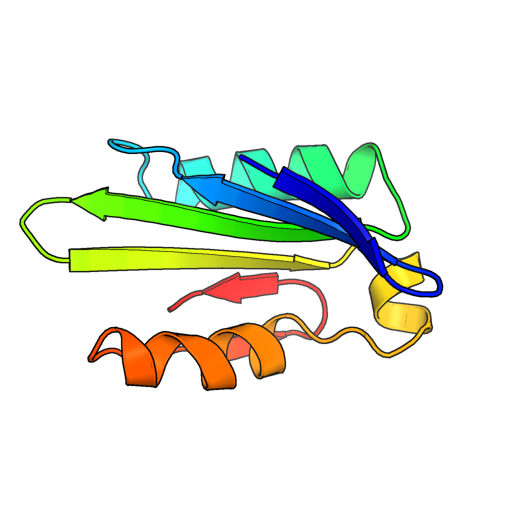M=7.578E-01  e=2.369E-03  Methanothermobacter thermautotrophicus str. Delta H

Sequence (91 aa):
SSLQNIGPFVVLFAGLDGMNTDQLRSAGDRLKDTYANIISILYSKEAGKVTLVAMCGKEAVTKGAHAGNIVKSIAPILGGGGGGRPDSAVS